Protein AF-A0A060C5K8-F1 (afdb_monomer_lite)

Structure (mmCIF, N/CA/C/O backbone):
data_AF-A0A060C5K8-F1
#
_entry.id   AF-A0A060C5K8-F1
#
loop_
_atom_site.group_PDB
_atom_site.id
_atom_site.type_symbol
_atom_site.label_atom_id
_atom_site.label_alt_id
_atom_site.label_comp_id
_atom_site.label_asym_id
_atom_site.label_entity_id
_atom_site.label_seq_id
_atom_site.pdbx_PDB_ins_code
_atom_site.Cartn_x
_atom_site.Cartn_y
_atom_site.Cartn_z
_atom_site.occupancy
_atom_site.B_iso_or_equiv
_atom_site.auth_seq_id
_atom_site.auth_comp_id
_atom_site.auth_asym_id
_atom_site.auth_atom_id
_atom_site.pdbx_PDB_model_num
ATOM 1 N N . MET A 1 1 ? -50.271 0.770 24.639 1.00 41.59 1 MET A N 1
ATOM 2 C CA . MET A 1 1 ? -48.917 0.173 24.612 1.00 41.59 1 MET A CA 1
ATOM 3 C C . MET A 1 1 ? -47.910 1.311 24.637 1.00 41.59 1 MET A C 1
ATOM 5 O O . MET A 1 1 ? -48.016 2.165 23.765 1.00 41.59 1 MET A O 1
ATOM 9 N N . PRO A 1 2 ? -47.014 1.406 25.630 1.00 39.94 2 PRO A N 1
ATOM 10 C CA . PRO A 1 2 ? -46.047 2.492 25.671 1.00 39.94 2 PRO A CA 1
ATOM 11 C C . PRO A 1 2 ? -44.932 2.242 24.649 1.00 39.94 2 PRO A C 1
ATOM 13 O O . PRO A 1 2 ? -44.437 1.125 24.496 1.00 39.94 2 PRO A O 1
ATOM 16 N N . ILE A 1 3 ? -44.566 3.303 23.939 1.00 42.25 3 ILE A N 1
ATOM 17 C CA . ILE A 1 3 ? -43.433 3.359 23.019 1.00 42.25 3 ILE A CA 1
ATOM 18 C C . ILE A 1 3 ? -42.167 3.124 23.849 1.00 42.25 3 ILE A C 1
ATOM 20 O O . ILE A 1 3 ? -41.881 3.885 24.773 1.00 42.25 3 ILE A O 1
ATOM 24 N N . ARG A 1 4 ? -41.414 2.061 23.542 1.00 48.88 4 ARG A N 1
ATOM 25 C CA . ARG A 1 4 ? -40.058 1.874 24.070 1.00 48.88 4 ARG A CA 1
ATOM 26 C C . ARG A 1 4 ? -39.182 2.981 23.492 1.00 48.88 4 ARG A C 1
ATOM 28 O O . ARG A 1 4 ? -38.709 2.879 22.364 1.00 48.88 4 ARG A O 1
ATOM 35 N N . ILE A 1 5 ? -38.991 4.041 24.268 1.00 48.25 5 ILE A N 1
ATOM 36 C CA . ILE A 1 5 ? -37.916 5.004 24.052 1.00 48.25 5 ILE A CA 1
ATOM 37 C C . ILE A 1 5 ? -36.633 4.225 24.338 1.00 48.25 5 ILE A C 1
ATOM 39 O O . ILE A 1 5 ? -36.317 3.945 25.492 1.00 48.25 5 ILE A O 1
ATOM 43 N N . GLY A 1 6 ? -35.981 3.759 23.271 1.00 45.53 6 GLY A N 1
ATOM 44 C CA . GLY A 1 6 ? -34.691 3.091 23.355 1.00 45.53 6 GLY A CA 1
ATOM 45 C C . GLY A 1 6 ? -33.718 3.987 24.108 1.00 45.53 6 GLY A C 1
ATOM 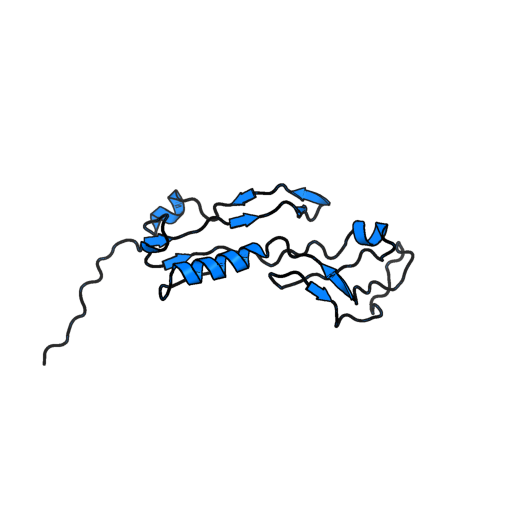46 O O . GLY A 1 6 ? -33.499 5.133 23.728 1.00 45.53 6 GLY A O 1
ATOM 47 N N . GLU A 1 7 ? -33.234 3.445 25.215 1.00 49.09 7 GLU A N 1
ATOM 48 C CA . GLU A 1 7 ? -32.168 3.913 26.088 1.00 49.09 7 GLU A CA 1
ATOM 49 C C . GLU A 1 7 ? -31.248 4.964 25.445 1.00 49.09 7 GLU A C 1
ATOM 51 O O . GLU A 1 7 ? -30.422 4.670 24.585 1.00 49.09 7 GLU A O 1
ATOM 56 N N . SER A 1 8 ? -31.426 6.210 25.891 1.00 42.50 8 SER A N 1
ATOM 57 C CA . SER A 1 8 ? -30.363 7.157 26.236 1.00 42.50 8 SER A CA 1
ATOM 58 C C . SER A 1 8 ? -28.998 6.878 25.582 1.00 42.50 8 SER A C 1
ATOM 60 O O . SER A 1 8 ? -28.174 6.122 26.100 1.00 42.50 8 SER A O 1
ATOM 62 N N . LEU A 1 9 ? -28.740 7.554 24.457 1.00 47.25 9 LEU A N 1
ATOM 63 C CA . LEU A 1 9 ? -27.397 7.826 23.946 1.00 47.25 9 LEU A CA 1
ATOM 64 C C . LEU A 1 9 ? -26.568 8.472 25.064 1.00 47.25 9 LEU A C 1
ATOM 66 O O . LEU A 1 9 ? -26.587 9.689 25.248 1.00 47.25 9 LEU A O 1
ATOM 70 N N . ILE A 1 10 ? -25.802 7.670 25.799 1.00 48.91 10 ILE A N 1
ATOM 71 C CA . ILE A 1 10 ? -24.707 8.201 26.602 1.00 48.91 10 ILE A CA 1
ATOM 72 C C . ILE A 1 10 ? -23.708 8.794 25.599 1.00 48.91 10 ILE A C 1
ATOM 74 O O . ILE A 1 10 ? -23.035 8.059 24.876 1.00 48.91 10 ILE A O 1
ATOM 78 N N . MET A 1 11 ? -23.670 10.128 25.508 1.00 59.78 11 MET A N 1
ATOM 79 C CA . MET A 1 11 ? -22.770 10.927 24.663 1.00 59.78 11 MET A CA 1
ATOM 80 C C . MET A 1 11 ? -21.306 10.787 25.121 1.00 59.78 11 MET A C 1
ATOM 82 O O . MET A 1 11 ? -20.690 11.727 25.616 1.00 59.78 11 MET A O 1
ATOM 86 N N . GLY A 1 12 ? -20.748 9.586 24.993 1.00 74.62 12 GLY A N 1
ATOM 87 C CA . GLY A 1 12 ? -19.338 9.284 25.209 1.00 74.62 12 GLY A CA 1
ATOM 88 C C . GLY A 1 12 ? -18.607 9.072 23.885 1.00 74.62 12 GLY A C 1
ATOM 89 O O . GLY A 1 12 ? -19.190 8.621 22.896 1.00 74.62 12 GLY A O 1
ATOM 90 N N . LYS A 1 13 ? -17.305 9.373 23.860 1.00 89.19 13 LYS A N 1
ATOM 91 C CA . LYS A 1 13 ? -16.439 9.064 22.714 1.00 89.19 13 LYS A CA 1
ATOM 92 C C . LYS A 1 13 ? -16.430 7.556 22.455 1.00 89.19 13 LYS A C 1
ATOM 94 O O . LYS A 1 13 ? -16.071 6.790 23.351 1.00 89.19 13 LYS A 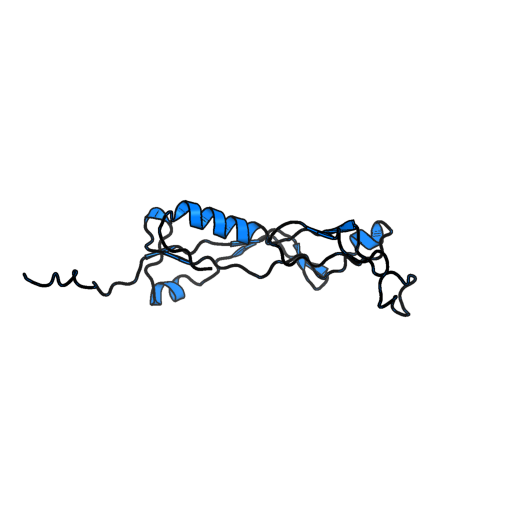O 1
ATOM 99 N N . LYS A 1 14 ? -16.759 7.139 21.226 1.00 95.38 14 LYS A N 1
ATOM 100 C CA . LYS A 1 14 ? -16.675 5.731 20.799 1.00 95.38 14 LYS A CA 1
ATOM 101 C C . LYS A 1 14 ? -15.257 5.192 20.969 1.00 95.38 14 LYS A C 1
ATOM 103 O O . LYS A 1 14 ? -14.290 5.924 20.743 1.00 95.38 14 LYS A O 1
ATOM 108 N N . LYS A 1 15 ? -15.134 3.919 21.350 1.00 97.88 15 LYS A N 1
ATOM 109 C CA . LYS A 1 15 ? -13.841 3.235 21.423 1.00 97.88 15 LYS A CA 1
ATOM 110 C C . LYS A 1 15 ? -13.379 2.868 20.020 1.00 97.88 15 LYS A C 1
ATOM 112 O O . LYS A 1 15 ? -14.086 2.152 19.315 1.00 97.88 15 LYS A O 1
ATOM 117 N N . VAL A 1 16 ? -12.209 3.348 19.612 1.00 98.06 16 VAL A N 1
ATOM 118 C CA . VAL A 1 16 ? -11.664 3.107 18.272 1.00 98.06 16 VAL A CA 1
ATOM 119 C C . VAL A 1 16 ? -10.352 2.344 18.351 1.00 98.06 16 VAL A C 1
ATOM 121 O O . VAL A 1 16 ? -9.464 2.705 19.123 1.00 98.06 16 VAL A O 1
ATOM 124 N N . TYR A 1 17 ? -10.229 1.306 17.531 1.00 98.31 17 TYR A N 1
ATOM 125 C CA . TYR A 1 17 ? -8.960 0.641 17.260 1.00 98.31 17 TYR A CA 1
ATOM 126 C C . TYR A 1 17 ? -8.372 1.178 15.950 1.00 98.31 17 TYR A C 1
ATOM 128 O O . TYR A 1 17 ? -9.043 1.175 14.918 1.00 98.31 17 TYR A O 1
ATOM 136 N N . ILE A 1 18 ? -7.131 1.660 15.990 1.00 98.25 18 ILE A N 1
ATOM 137 C CA . ILE A 1 18 ? -6.413 2.169 14.814 1.00 98.25 18 ILE A CA 1
ATOM 138 C C . ILE A 1 18 ? -5.089 1.404 14.729 1.00 98.25 18 ILE A C 1
ATOM 140 O O . ILE A 1 18 ? -4.178 1.704 15.505 1.00 98.25 18 ILE A O 1
ATOM 144 N N . PRO A 1 19 ? -4.972 0.390 13.855 1.00 97.81 19 PRO A N 1
ATOM 145 C CA . PRO A 1 19 ? -3.747 -0.384 13.754 1.00 97.81 19 PRO A CA 1
ATOM 146 C C . PRO A 1 19 ? -2.614 0.421 13.106 1.00 97.81 19 PRO A C 1
ATOM 148 O O . PRO A 1 19 ? -2.836 1.277 12.246 1.00 97.81 19 PRO A O 1
ATOM 151 N N . ASN A 1 20 ? -1.378 0.094 13.484 1.00 97.06 20 ASN A N 1
ATOM 152 C CA . ASN A 1 20 ? -0.195 0.558 12.764 1.00 97.06 20 ASN A CA 1
ATOM 153 C C . ASN A 1 20 ? -0.070 -0.191 11.431 1.00 97.06 20 ASN A C 1
ATOM 155 O O . ASN A 1 20 ? -0.398 -1.375 11.339 1.00 97.06 20 ASN A O 1
ATOM 159 N N . ARG A 1 21 ? 0.459 0.490 10.415 1.00 96.31 21 ARG A N 1
ATOM 160 C CA . ARG A 1 21 ? 0.784 -0.111 9.116 1.00 96.31 21 ARG A CA 1
ATOM 161 C C . ARG A 1 21 ? 2.256 -0.495 9.076 1.00 96.31 21 ARG A C 1
ATOM 163 O O . ARG A 1 21 ? 3.090 0.198 9.657 1.00 96.31 21 ARG A O 1
ATOM 170 N N . TYR A 1 22 ? 2.585 -1.544 8.337 1.00 96.00 22 TYR A N 1
ATOM 171 C CA . TYR A 1 22 ? 3.966 -1.918 8.054 1.00 96.00 22 TYR A CA 1
ATOM 172 C C . TYR A 1 22 ? 4.251 -1.761 6.564 1.00 96.00 22 TYR A C 1
ATOM 174 O O . TYR A 1 22 ? 3.526 -2.304 5.733 1.00 96.00 22 TYR A O 1
ATOM 182 N N . MET A 1 23 ? 5.322 -1.040 6.241 1.00 95.19 23 MET A N 1
ATOM 183 C CA . MET A 1 23 ? 5.871 -0.961 4.892 1.00 95.19 23 MET A CA 1
ATOM 184 C C . MET A 1 23 ? 7.223 -1.679 4.857 1.00 95.19 23 MET A C 1
ATOM 186 O O . MET A 1 23 ? 8.108 -1.300 5.631 1.00 95.19 23 MET A O 1
ATOM 190 N N . PRO A 1 24 ? 7.420 -2.677 3.975 1.00 95.44 24 PRO A N 1
ATOM 191 C CA . PRO A 1 24 ? 8.734 -3.273 3.766 1.00 95.44 24 PRO A CA 1
ATOM 192 C C . PRO A 1 24 ? 9.675 -2.279 3.072 1.00 95.44 24 PRO A C 1
ATOM 194 O O . PRO A 1 24 ? 9.243 -1.234 2.589 1.00 95.44 24 PRO A O 1
ATOM 197 N N . SER A 1 25 ? 10.967 -2.610 3.007 1.00 95.00 25 SER A N 1
ATOM 198 C CA . SER A 1 25 ? 11.930 -1.828 2.224 1.00 95.00 25 SER A CA 1
ATOM 199 C C . SER A 1 25 ? 11.578 -1.896 0.739 1.00 95.00 25 SER A C 1
ATOM 201 O O . SER A 1 25 ? 11.201 -2.958 0.235 1.00 95.00 25 SER A O 1
ATOM 203 N N . TYR A 1 26 ? 11.683 -0.773 0.034 1.00 92.25 26 TYR A N 1
ATOM 204 C CA . TYR A 1 26 ? 11.362 -0.700 -1.388 1.00 92.25 26 TYR A CA 1
ATOM 205 C C . TYR A 1 26 ? 12.138 0.397 -2.101 1.00 92.25 26 TYR A C 1
ATOM 207 O O . TYR A 1 26 ? 12.720 1.292 -1.489 1.00 92.25 26 TYR A O 1
ATOM 215 N N . ARG A 1 27 ? 12.129 0.344 -3.433 1.00 88.44 27 ARG A N 1
ATOM 216 C CA . ARG A 1 27 ? 12.723 1.386 -4.264 1.00 88.44 27 ARG A CA 1
ATOM 217 C C . ARG A 1 27 ? 11.719 2.512 -4.487 1.00 88.44 27 ARG A C 1
ATOM 219 O O . ARG A 1 27 ? 10.657 2.296 -5.064 1.00 88.44 27 ARG A O 1
ATOM 226 N N . GLY A 1 28 ? 12.059 3.708 -4.024 1.00 85.94 28 GLY A N 1
ATOM 227 C CA . GLY A 1 28 ? 11.259 4.906 -4.226 1.00 85.94 28 GLY A CA 1
ATOM 228 C C . GLY A 1 28 ? 11.265 5.378 -5.680 1.00 85.94 28 GLY A C 1
ATOM 229 O O . GLY A 1 28 ? 12.084 4.955 -6.497 1.00 85.94 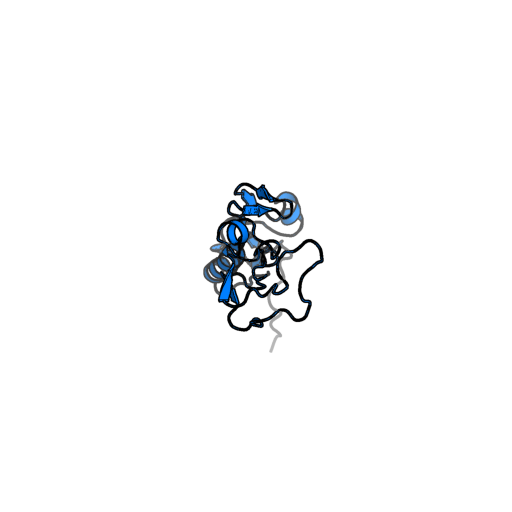28 GLY A O 1
ATOM 230 N N . PHE A 1 29 ? 10.374 6.322 -5.981 1.00 81.19 29 PHE A N 1
ATOM 231 C CA . PHE A 1 29 ? 10.203 6.901 -7.317 1.00 81.19 29 PHE A CA 1
ATOM 232 C C . PHE A 1 29 ? 11.507 7.466 -7.911 1.00 81.19 29 PHE A C 1
ATOM 234 O O . PHE A 1 29 ? 11.800 7.252 -9.082 1.00 81.19 29 PHE A O 1
ATOM 241 N N . TRP A 1 30 ? 12.335 8.111 -7.082 1.00 83.12 30 TRP A N 1
ATOM 242 C CA . TRP A 1 30 ? 13.631 8.685 -7.477 1.00 83.12 30 TRP A CA 1
ATOM 243 C C . TRP A 1 30 ? 14.783 7.670 -7.508 1.00 83.12 30 TRP A C 1
ATOM 245 O O . TRP A 1 30 ? 15.948 8.047 -7.567 1.00 83.12 30 TRP A O 1
ATOM 255 N N . GLY A 1 31 ? 14.485 6.373 -7.414 1.00 81.31 31 GLY A N 1
ATOM 256 C CA . GLY A 1 31 ? 15.481 5.308 -7.482 1.00 81.31 31 GLY A CA 1
ATOM 257 C C . GLY A 1 31 ? 16.232 5.028 -6.179 1.00 81.31 31 GLY A C 1
ATOM 258 O O . GLY A 1 31 ? 16.959 4.034 -6.143 1.00 81.31 31 GLY A O 1
ATOM 259 N N . ASN A 1 32 ? 16.027 5.833 -5.132 1.00 88.38 32 ASN A N 1
ATOM 260 C CA . ASN A 1 32 ? 16.575 5.619 -3.790 1.00 88.38 32 ASN A CA 1
ATOM 261 C C . ASN A 1 32 ? 15.900 4.432 -3.091 1.00 88.38 32 ASN A C 1
ATOM 263 O O . ASN A 1 32 ? 14.706 4.194 -3.280 1.00 88.38 32 ASN A O 1
ATOM 267 N N . THR A 1 33 ? 16.638 3.728 -2.237 1.00 91.31 33 THR A N 1
ATOM 268 C CA . THR A 1 33 ? 16.059 2.725 -1.335 1.00 91.31 33 THR A CA 1
ATOM 269 C C . THR A 1 33 ? 15.409 3.421 -0.145 1.00 91.31 33 THR A C 1
ATOM 271 O O . THR A 1 33 ? 16.033 4.249 0.513 1.00 91.31 33 THR A O 1
ATOM 274 N N . ILE A 1 34 ? 14.152 3.083 0.124 1.00 93.69 34 ILE A N 1
ATOM 275 C CA . ILE A 1 34 ? 13.404 3.509 1.304 1.00 93.69 34 ILE A CA 1
ATOM 276 C C . ILE A 1 34 ? 13.378 2.326 2.263 1.00 93.69 34 ILE A C 1
ATOM 278 O O . ILE A 1 34 ? 12.906 1.251 1.898 1.00 93.69 34 ILE A O 1
ATOM 282 N N . GLU A 1 35 ? 13.893 2.522 3.474 1.00 96.62 35 GLU A N 1
ATOM 283 C CA . GLU A 1 35 ? 13.939 1.473 4.490 1.00 96.62 35 GLU A CA 1
ATOM 284 C C . GLU A 1 35 ? 12.543 1.065 4.973 1.00 96.62 35 GLU A C 1
ATOM 286 O O . GLU A 1 35 ? 11.577 1.836 4.917 1.00 96.62 35 GLU A O 1
ATOM 291 N N . ALA A 1 36 ? 12.451 -0.169 5.474 1.00 96.81 36 ALA A N 1
ATOM 292 C CA . ALA A 1 36 ? 11.227 -0.674 6.072 1.00 96.81 36 ALA A CA 1
ATOM 293 C C . ALA A 1 36 ? 10.830 0.183 7.280 1.00 96.81 36 ALA A C 1
ATOM 295 O O . ALA A 1 36 ? 11.677 0.582 8.080 1.00 96.81 36 ALA A O 1
ATOM 296 N N . LYS A 1 37 ? 9.531 0.435 7.445 1.00 96.06 37 LYS A N 1
ATOM 297 C CA . LYS A 1 37 ? 9.030 1.262 8.544 1.00 96.06 37 LYS A CA 1
ATOM 298 C C . LYS A 1 37 ? 7.674 0.803 9.053 1.00 96.06 37 LYS A C 1
ATOM 300 O O . LYS A 1 37 ? 6.785 0.440 8.285 1.00 96.06 37 LYS A O 1
ATOM 305 N N . ASN A 1 38 ? 7.514 0.903 10.369 1.00 96.69 38 ASN A N 1
ATOM 306 C CA . ASN A 1 38 ? 6.213 0.869 11.023 1.00 96.69 38 ASN A CA 1
ATOM 307 C C . ASN A 1 38 ? 5.647 2.290 11.053 1.00 96.69 38 ASN A C 1
ATOM 309 O O . ASN A 1 38 ? 6.311 3.224 11.500 1.00 96.69 38 ASN A O 1
ATOM 313 N N . ILE A 1 39 ? 4.427 2.453 10.563 1.00 96.19 39 ILE A N 1
ATOM 314 C CA . ILE A 1 39 ? 3.761 3.740 10.399 1.00 96.19 39 ILE A CA 1
ATOM 315 C C . ILE A 1 39 ? 2.588 3.781 11.369 1.00 96.19 39 ILE A C 1
ATOM 317 O O . ILE A 1 39 ? 1.666 2.971 11.270 1.00 96.19 39 ILE A O 1
ATOM 321 N N . SER A 1 40 ? 2.602 4.754 12.278 1.00 95.88 40 SER A N 1
ATOM 322 C CA . SER A 1 40 ? 1.396 5.134 13.010 1.00 95.88 40 SER A CA 1
ATOM 323 C C . SER A 1 40 ? 0.609 6.110 12.133 1.00 95.88 40 SER A C 1
ATOM 325 O O . SER A 1 40 ? 1.101 7.212 11.881 1.00 95.88 40 SER A O 1
ATOM 327 N N . PRO A 1 41 ? -0.558 5.714 11.590 1.00 94.50 41 PRO A N 1
ATOM 328 C CA . PRO A 1 41 ? -1.214 6.482 10.532 1.00 94.50 41 PRO A CA 1
ATOM 329 C C . PRO A 1 41 ? -1.838 7.783 11.042 1.00 94.50 41 PRO A C 1
ATOM 331 O O . PRO A 1 41 ? -2.025 8.724 10.276 1.00 94.50 41 PRO A O 1
ATOM 334 N N . VAL A 1 42 ? -2.154 7.847 12.337 1.00 95.12 42 VAL A N 1
ATOM 335 C CA . VAL A 1 42 ? -2.746 9.019 12.978 1.00 95.12 42 VAL A CA 1
ATOM 336 C C . VAL A 1 42 ? -2.073 9.243 14.319 1.00 95.12 42 VAL A C 1
ATOM 338 O O . VAL A 1 42 ? -1.909 8.322 15.116 1.00 95.12 42 VAL A O 1
ATOM 341 N N . ASN A 1 43 ? -1.732 10.499 14.598 1.00 95.19 43 ASN A N 1
ATOM 342 C CA . ASN A 1 43 ? -1.255 10.897 15.912 1.00 95.19 43 ASN A CA 1
ATOM 343 C C . ASN A 1 43 ? -2.317 10.574 16.987 1.00 95.19 43 ASN A C 1
ATOM 345 O O . ASN A 1 43 ? -3.464 11.022 16.902 1.00 95.19 43 ASN A O 1
ATOM 349 N N . ARG A 1 44 ? -1.937 9.819 18.025 1.00 93.69 44 ARG A N 1
ATOM 350 C CA . ARG A 1 44 ? -2.885 9.363 19.055 1.00 93.69 44 ARG A CA 1
ATOM 351 C C . ARG A 1 44 ? -3.554 10.526 19.787 1.00 93.69 44 ARG A C 1
ATOM 353 O O . ARG A 1 44 ? -4.742 10.444 20.073 1.00 93.69 44 ARG A O 1
ATOM 360 N N . GLN A 1 45 ? -2.834 11.615 20.066 1.00 94.94 45 GLN A N 1
ATOM 361 C CA . GLN A 1 45 ? -3.405 12.789 20.730 1.00 94.94 45 GLN A CA 1
ATOM 362 C C . GLN A 1 45 ? -4.487 13.451 19.869 1.00 94.94 45 GLN A C 1
ATOM 364 O O . GLN A 1 45 ? -5.500 13.887 20.411 1.00 94.94 45 GLN A O 1
ATOM 369 N N . LEU A 1 46 ? -4.309 13.486 18.544 1.00 95.62 46 LEU A N 1
ATOM 370 C CA . LEU A 1 46 ? -5.322 13.970 17.606 1.00 95.62 46 LEU A CA 1
ATOM 371 C C . LEU A 1 46 ? -6.561 13.063 17.599 1.00 95.62 46 LEU A C 1
ATOM 373 O O . LEU A 1 46 ? -7.672 13.556 17.784 1.00 95.62 46 LEU A O 1
ATOM 377 N N . ALA A 1 47 ? -6.381 11.747 17.453 1.00 95.44 47 ALA A N 1
ATOM 378 C CA . ALA A 1 47 ? -7.490 10.787 17.458 1.00 95.44 47 ALA A CA 1
ATOM 379 C C . ALA A 1 47 ? -8.276 10.818 18.783 1.00 95.44 47 ALA A C 1
ATOM 381 O O . ALA A 1 47 ? -9.510 10.830 18.782 1.00 95.44 47 ALA A O 1
ATOM 382 N N . SER A 1 48 ? -7.571 10.941 19.912 1.00 95.19 48 SER A N 1
ATOM 383 C CA . SER A 1 48 ? -8.159 11.033 21.251 1.00 95.19 48 SER A CA 1
ATOM 384 C C . SER A 1 48 ? -9.021 12.281 21.471 1.00 95.19 48 SER A C 1
ATOM 386 O O . SER A 1 48 ? -9.782 12.334 22.439 1.00 95.19 48 SER A O 1
ATOM 388 N N . ARG A 1 49 ? -8.968 13.295 20.591 1.00 95.12 49 ARG A N 1
ATOM 389 C CA . ARG A 1 49 ? -9.906 14.433 20.636 1.00 95.12 49 ARG A CA 1
ATOM 390 C C . ARG A 1 49 ? -11.329 14.022 20.265 1.00 95.12 49 ARG A C 1
ATOM 392 O O . ARG A 1 49 ? -12.259 14.601 20.817 1.00 95.12 49 ARG A O 1
ATOM 399 N N . TYR A 1 50 ? -11.490 12.992 19.435 1.00 94.69 50 TYR A N 1
ATOM 400 C CA . TYR A 1 50 ? -12.779 12.552 18.887 1.00 94.69 50 TYR A CA 1
ATOM 401 C C . TYR A 1 50 ? -13.212 11.170 19.393 1.00 94.69 50 TYR A C 1
ATOM 403 O O . TYR A 1 50 ? -14.404 10.917 19.544 1.00 94.69 50 TYR A O 1
ATOM 411 N N . PHE A 1 51 ? -12.256 10.298 19.715 1.00 96.38 51 PHE A N 1
ATOM 412 C CA . PHE A 1 51 ? -12.508 8.909 20.098 1.00 96.38 51 PHE A CA 1
ATOM 413 C C . PHE A 1 51 ? -11.783 8.523 21.389 1.00 96.38 51 PHE A C 1
ATOM 415 O O . PHE A 1 51 ? -10.875 9.213 21.844 1.00 96.38 51 PHE A O 1
ATOM 422 N N . THR A 1 52 ? -12.169 7.390 21.966 1.00 97.25 52 THR A N 1
ATOM 423 C CA . THR A 1 52 ? -11.381 6.699 22.990 1.00 97.25 52 THR A CA 1
ATOM 424 C C . THR A 1 52 ? -10.490 5.687 22.274 1.00 97.25 52 THR A C 1
ATOM 426 O O . THR A 1 52 ? -10.969 4.635 21.860 1.00 97.25 52 THR A O 1
ATOM 429 N N . VAL A 1 53 ? -9.213 6.004 22.055 1.00 96.88 53 VAL A N 1
ATOM 430 C CA . VAL A 1 53 ? -8.308 5.092 21.333 1.00 96.88 53 VAL A CA 1
ATOM 431 C C . VAL A 1 53 ? -7.944 3.909 22.231 1.00 96.88 53 VAL A C 1
ATOM 433 O O . VAL A 1 53 ? -7.417 4.111 23.326 1.00 96.88 53 VAL A O 1
ATOM 436 N N . VAL A 1 54 ? -8.218 2.694 21.759 1.00 97.62 54 VAL A N 1
ATOM 437 C CA . VAL A 1 54 ? -7.888 1.432 22.436 1.00 97.62 54 VAL A CA 1
ATOM 438 C C . VAL A 1 54 ? -6.882 0.633 21.615 1.00 97.62 54 VAL A C 1
ATOM 440 O O . VAL A 1 54 ? -6.863 0.716 20.389 1.00 97.62 54 VAL A O 1
ATOM 443 N N . ASP A 1 55 ? -6.062 -0.165 22.293 1.00 96.38 55 ASP A N 1
ATOM 444 C CA . ASP A 1 55 ? -5.000 -0.956 21.654 1.00 96.38 55 ASP A CA 1
ATOM 445 C C . ASP A 1 55 ? -5.451 -2.385 21.308 1.00 96.38 55 ASP A C 1
ATOM 447 O O . ASP A 1 55 ? -4.803 -3.082 20.530 1.00 96.38 55 ASP A O 1
ATOM 451 N N . ASN A 1 56 ? -6.598 -2.812 21.844 1.00 96.88 56 ASN A N 1
ATOM 452 C CA . ASN A 1 56 ? -7.177 -4.127 21.612 1.00 96.88 56 ASN A CA 1
ATOM 453 C C . ASN A 1 56 ? -8.457 -4.016 20.764 1.00 96.88 56 ASN A C 1
ATOM 455 O O . ASN A 1 56 ? -9.441 -3.422 21.220 1.00 96.88 56 ASN A O 1
ATOM 459 N N . PRO A 1 57 ? -8.524 -4.646 19.575 1.00 97.25 57 PRO A N 1
ATOM 460 C CA . PRO A 1 57 ? -9.728 -4.624 18.747 1.00 97.25 57 PRO A CA 1
ATOM 461 C C . PRO A 1 57 ? -10.935 -5.276 19.435 1.00 97.25 57 PRO A C 1
ATOM 463 O O . PRO A 1 57 ? -12.073 -4.986 19.084 1.00 97.25 57 PRO A O 1
ATOM 466 N N . LYS A 1 58 ? -10.744 -6.140 20.444 1.00 96.56 58 LYS A N 1
ATOM 467 C CA . LYS A 1 58 ? -11.850 -6.727 21.223 1.00 96.56 58 LYS A CA 1
ATOM 468 C C . LYS A 1 58 ? -12.580 -5.708 22.095 1.00 96.56 58 LYS A C 1
ATOM 470 O O . LYS A 1 58 ? -13.760 -5.904 22.356 1.00 96.56 58 LYS A O 1
ATOM 475 N N . GLU A 1 59 ? -11.943 -4.601 22.451 1.00 96.88 59 GLU A N 1
ATOM 476 C CA . GLU A 1 59 ? -12.523 -3.554 23.301 1.00 96.88 59 GLU A CA 1
ATOM 477 C C . GLU A 1 59 ? -13.128 -2.394 22.502 1.00 96.88 59 GLU A C 1
ATOM 479 O O . GLU A 1 59 ? -13.779 -1.525 23.081 1.00 96.88 59 GLU A O 1
ATOM 484 N N . ALA A 1 60 ? -12.898 -2.360 21.189 1.00 97.88 60 ALA A N 1
ATOM 485 C CA . ALA A 1 60 ? -13.319 -1.269 20.326 1.00 97.88 60 ALA A CA 1
ATOM 486 C C . ALA A 1 60 ? -14.784 -1.395 19.889 1.00 97.88 60 ALA A C 1
ATOM 488 O O . ALA A 1 60 ? -15.290 -2.494 19.668 1.00 97.88 60 ALA A O 1
ATOM 489 N N . ASP A 1 61 ? -15.448 -0.261 19.686 1.00 98.06 61 ASP A N 1
ATOM 490 C CA . ASP A 1 61 ? -16.760 -0.199 19.041 1.00 98.06 61 ASP A CA 1
ATOM 491 C C . ASP A 1 61 ? -16.622 -0.270 17.511 1.00 98.06 61 ASP A C 1
ATOM 493 O O . ASP A 1 61 ? -17.498 -0.800 16.834 1.00 98.06 61 ASP A O 1
ATOM 497 N N . LEU A 1 62 ? -15.512 0.249 16.971 1.00 98.25 62 LEU A N 1
ATOM 498 C CA . LEU A 1 62 ? -15.159 0.239 15.551 1.00 98.25 62 LEU A CA 1
ATOM 499 C C . LEU A 1 62 ? -13.636 0.251 15.349 1.00 98.25 62 LEU A C 1
ATOM 501 O O . LEU A 1 62 ? -12.884 0.614 16.256 1.00 98.25 62 LEU A O 1
ATOM 505 N N . ALA A 1 63 ? -13.188 -0.084 14.141 1.00 98.56 63 ALA A N 1
ATOM 506 C CA . ALA A 1 63 ? -11.811 0.143 13.710 1.00 98.56 63 ALA A CA 1
ATOM 507 C C . ALA A 1 63 ? -11.739 1.119 12.531 1.00 98.56 63 ALA A C 1
ATOM 509 O O . ALA A 1 63 ? -12.642 1.145 11.694 1.00 98.56 63 ALA A O 1
ATOM 510 N N . ILE A 1 64 ? -10.650 1.886 12.460 1.00 98.31 64 ILE A N 1
ATOM 511 C CA . ILE A 1 64 ? -10.300 2.714 11.299 1.00 98.31 64 ILE A CA 1
ATOM 512 C C . ILE A 1 64 ? -8.936 2.245 10.799 1.00 98.31 64 ILE A C 1
ATOM 514 O O . ILE A 1 64 ? -7.946 2.346 11.524 1.00 98.31 64 ILE A O 1
ATOM 518 N N . VAL A 1 65 ? -8.888 1.713 9.581 1.00 98.31 65 VAL A N 1
ATOM 519 C CA . VAL A 1 65 ? -7.688 1.141 8.967 1.00 98.31 65 VAL A CA 1
ATOM 520 C C . VAL A 1 65 ? -7.257 2.037 7.822 1.00 98.31 65 VAL A C 1
ATOM 522 O O . VAL A 1 65 ? -7.899 2.080 6.785 1.00 98.31 65 VAL A O 1
ATOM 525 N N . PHE A 1 66 ? -6.144 2.735 7.998 1.00 97.88 66 PHE A N 1
ATOM 526 C CA . PHE A 1 66 ? -5.577 3.553 6.933 1.00 97.88 66 PHE A CA 1
ATOM 527 C C . PHE A 1 66 ? -4.818 2.659 5.953 1.00 97.88 66 PHE A C 1
ATOM 529 O O . PHE A 1 66 ? -4.063 1.785 6.379 1.00 97.88 66 PHE A O 1
ATOM 536 N N . ILE A 1 67 ? -4.983 2.907 4.657 1.00 97.19 67 ILE A N 1
ATOM 537 C CA . ILE A 1 67 ? -4.235 2.249 3.582 1.00 97.19 67 ILE A CA 1
ATOM 538 C C . ILE A 1 67 ? -3.791 3.287 2.550 1.00 97.19 67 ILE A C 1
ATOM 540 O O . ILE A 1 67 ? -4.363 4.373 2.467 1.00 97.19 67 ILE A O 1
ATOM 544 N N . GLU A 1 68 ? -2.768 2.969 1.761 1.00 95.50 68 GLU A N 1
ATOM 545 C CA . GLU A 1 68 ? -2.372 3.783 0.604 1.00 95.50 68 GLU A CA 1
ATOM 546 C C . GLU A 1 68 ? -2.708 3.065 -0.695 1.00 95.50 68 GLU A C 1
ATOM 548 O O . GLU A 1 68 ? -2.844 1.845 -0.701 1.00 95.50 68 GLU A O 1
ATOM 553 N N . SER A 1 69 ? -2.809 3.798 -1.806 1.00 95.00 69 SER A N 1
ATOM 554 C CA . SER A 1 69 ? -2.966 3.202 -3.138 1.00 95.00 69 SER A CA 1
ATOM 555 C C . SER A 1 69 ? -1.905 2.122 -3.401 1.00 95.00 69 SER A C 1
ATOM 557 O O . SER A 1 69 ? -0.777 2.249 -2.913 1.00 95.00 69 SER A O 1
ATOM 559 N N . PRO A 1 70 ? -2.218 1.067 -4.175 1.00 95.75 70 PRO A N 1
ATOM 560 C CA . PRO A 1 70 ? -1.247 0.034 -4.512 1.00 95.75 70 PRO A CA 1
ATOM 561 C C . PRO A 1 70 ? 0.030 0.616 -5.124 1.00 95.75 70 PRO A C 1
ATOM 563 O O . PRO A 1 70 ? -0.011 1.350 -6.110 1.00 95.75 70 PRO A O 1
ATOM 566 N N . ASN A 1 71 ? 1.171 0.270 -4.537 1.00 95.06 71 ASN A N 1
ATOM 567 C CA . ASN A 1 71 ? 2.490 0.702 -4.969 1.00 95.06 71 ASN A CA 1
ATOM 568 C C . ASN A 1 71 ? 3.227 -0.472 -5.615 1.00 95.06 71 ASN A C 1
ATOM 570 O O . ASN A 1 71 ? 3.773 -1.331 -4.926 1.00 95.06 71 ASN A O 1
ATOM 574 N N . SER A 1 72 ? 3.256 -0.484 -6.944 1.00 93.81 72 SER A N 1
ATOM 575 C CA . SER A 1 72 ? 3.991 -1.460 -7.761 1.00 93.81 72 SER A CA 1
ATOM 576 C C . SER A 1 72 ? 5.212 -0.847 -8.463 1.00 93.81 72 SER A C 1
ATOM 578 O O . SER A 1 72 ? 5.740 -1.408 -9.425 1.00 93.81 72 SER A O 1
ATOM 580 N N . GLY A 1 73 ? 5.669 0.314 -7.978 1.00 91.56 73 GLY A N 1
ATOM 581 C CA . GLY A 1 73 ? 6.774 1.075 -8.552 1.00 91.56 73 GLY A CA 1
ATOM 582 C C . GLY A 1 73 ? 6.353 2.049 -9.658 1.00 91.56 73 GLY A C 1
ATOM 583 O O . GLY A 1 73 ? 5.191 2.426 -9.786 1.00 91.56 73 GLY A O 1
ATOM 584 N N . SER A 1 74 ? 7.331 2.489 -10.451 1.00 91.31 74 SER A N 1
ATOM 585 C CA . SER A 1 74 ? 7.178 3.546 -11.465 1.00 91.31 74 SER A CA 1
ATOM 586 C C . SER A 1 74 ? 6.734 3.050 -12.846 1.00 91.31 74 SER A C 1
ATOM 588 O O . SER A 1 74 ? 6.582 3.855 -13.761 1.00 91.31 74 SER A O 1
ATOM 590 N N . GLY A 1 75 ? 6.580 1.736 -13.033 1.00 92.88 75 GLY A N 1
ATOM 591 C CA . GLY A 1 75 ? 6.397 1.132 -14.359 1.00 92.88 75 GLY A CA 1
ATOM 592 C C . GLY A 1 75 ? 7.693 0.983 -15.165 1.00 92.88 75 GLY A C 1
ATOM 593 O O . GLY A 1 75 ? 7.650 0.558 -16.319 1.00 92.88 75 GLY A O 1
ATOM 594 N N . TYR A 1 76 ? 8.849 1.288 -14.563 1.00 92.31 76 TYR A N 1
ATOM 595 C CA . TYR A 1 76 ? 10.163 1.072 -15.162 1.00 92.31 76 TYR A CA 1
ATOM 596 C C . TYR A 1 76 ? 11.127 0.402 -14.175 1.00 92.31 76 TYR A C 1
ATOM 598 O O . TYR A 1 76 ? 11.247 0.821 -13.024 1.00 92.31 76 TYR A O 1
ATOM 606 N N . SER A 1 77 ? 11.836 -0.632 -14.625 1.00 92.12 77 SER A N 1
ATOM 607 C CA . SER A 1 77 ? 12.764 -1.430 -13.826 1.00 92.12 77 SER A CA 1
ATOM 608 C C . SER A 1 77 ? 14.142 -1.484 -14.475 1.00 92.12 77 SER A C 1
ATOM 610 O O . SER A 1 77 ? 14.325 -2.047 -15.551 1.00 92.12 77 SER A O 1
ATOM 612 N N . LEU A 1 78 ? 15.147 -0.959 -13.772 1.00 90.38 78 LEU A N 1
ATOM 613 C CA . LEU A 1 78 ? 16.545 -1.110 -14.184 1.00 90.38 78 LEU A CA 1
ATOM 614 C C . LEU A 1 78 ? 17.011 -2.567 -14.128 1.00 90.38 78 LEU A C 1
ATOM 616 O O . LEU A 1 78 ? 17.923 -2.934 -14.859 1.00 90.38 78 LEU A O 1
ATOM 620 N N . ASP A 1 79 ? 16.402 -3.394 -13.282 1.00 91.00 79 ASP A N 1
ATOM 621 C CA . ASP A 1 79 ? 16.756 -4.810 -13.208 1.00 91.00 79 ASP A CA 1
ATOM 622 C C . ASP A 1 79 ? 16.182 -5.584 -14.402 1.00 91.00 79 ASP A C 1
ATOM 624 O O . ASP A 1 79 ? 16.852 -6.473 -14.918 1.00 91.00 79 ASP A O 1
ATOM 628 N N . ASP A 1 80 ? 15.017 -5.182 -14.927 1.00 94.88 80 ASP A N 1
ATOM 629 C CA . ASP A 1 80 ? 14.514 -5.696 -16.211 1.00 94.88 80 ASP A CA 1
ATOM 630 C C . ASP A 1 80 ? 15.479 -5.348 -17.355 1.00 94.88 80 ASP A C 1
ATOM 632 O O . ASP A 1 80 ? 15.829 -6.229 -18.135 1.00 94.88 80 ASP A O 1
ATOM 636 N N . VAL A 1 81 ? 16.002 -4.113 -17.401 1.00 93.81 81 VAL A N 1
ATOM 637 C CA . VAL A 1 81 ? 17.022 -3.708 -18.393 1.00 93.81 81 VAL A CA 1
ATOM 638 C C . VAL A 1 81 ? 18.296 -4.549 -18.277 1.00 93.81 81 VAL A C 1
ATOM 640 O O . VAL A 1 81 ? 18.802 -5.040 -19.284 1.00 93.81 81 VAL A O 1
ATOM 643 N N . LYS A 1 82 ? 18.819 -4.750 -17.059 1.00 94.44 82 LYS A N 1
ATOM 644 C CA . LYS A 1 82 ? 20.019 -5.581 -16.831 1.00 94.44 82 LYS A CA 1
ATOM 645 C C . LYS A 1 82 ? 19.822 -7.025 -17.293 1.00 94.44 82 LYS A C 1
ATOM 647 O O . LYS A 1 82 ? 20.777 -7.645 -17.746 1.00 94.44 82 LYS A O 1
ATOM 652 N N . ASN A 1 83 ? 18.594 -7.532 -17.214 1.00 95.12 83 ASN A N 1
ATOM 653 C CA . ASN A 1 83 ? 18.221 -8.871 -17.664 1.00 95.12 83 ASN A CA 1
ATOM 654 C C . ASN A 1 83 ? 17.891 -8.939 -19.171 1.00 95.12 83 ASN A C 1
ATOM 656 O O . ASN A 1 83 ? 17.345 -9.938 -19.633 1.00 95.12 83 ASN A O 1
ATOM 660 N N . GLY A 1 84 ? 18.209 -7.894 -19.946 1.00 93.50 84 GLY A N 1
ATOM 661 C CA . GLY A 1 84 ? 17.989 -7.839 -21.396 1.00 93.50 84 GLY A CA 1
ATOM 662 C C . GLY A 1 84 ? 16.574 -7.423 -21.811 1.00 93.50 84 GLY A C 1
ATOM 663 O O . GLY A 1 84 ? 16.240 -7.478 -22.994 1.00 93.50 84 GLY A O 1
ATOM 664 N N . GLY A 1 85 ? 15.739 -7.012 -20.857 1.00 93.75 85 GLY A N 1
ATOM 665 C CA . GLY A 1 85 ? 14.418 -6.457 -21.105 1.00 93.75 85 GLY A CA 1
ATOM 666 C C . GLY A 1 85 ? 14.448 -4.985 -21.526 1.00 93.75 85 GLY A C 1
ATOM 667 O O . GLY A 1 85 ? 15.482 -4.324 -21.590 1.00 93.75 85 GLY A O 1
ATOM 668 N N . THR A 1 86 ? 13.262 -4.455 -21.810 1.00 93.94 86 THR A N 1
ATOM 669 C CA . THR A 1 86 ? 13.043 -3.064 -22.245 1.00 93.94 86 THR A CA 1
ATOM 670 C C . THR A 1 86 ? 12.954 -2.067 -21.089 1.00 93.94 86 THR A C 1
ATOM 672 O O . THR A 1 86 ? 12.800 -0.872 -21.315 1.00 93.94 86 THR A O 1
ATOM 675 N N . GLY A 1 87 ? 12.977 -2.540 -19.844 1.00 94.38 87 GLY A N 1
ATOM 676 C CA . GLY A 1 87 ? 12.765 -1.748 -18.637 1.00 94.38 87 GLY A CA 1
ATOM 677 C C . GLY A 1 87 ? 11.295 -1.537 -18.287 1.00 94.38 87 GLY A C 1
ATOM 678 O O . GLY A 1 87 ? 10.958 -1.467 -17.110 1.00 94.38 87 GLY A O 1
ATOM 679 N N . TYR A 1 88 ? 10.392 -1.503 -19.266 1.00 94.44 88 TYR A N 1
ATOM 680 C CA . TYR A 1 88 ? 8.960 -1.316 -19.023 1.00 94.44 88 TYR A CA 1
ATOM 681 C C . TYR A 1 88 ? 8.341 -2.535 -18.338 1.00 94.44 88 TYR A C 1
ATOM 683 O O . TYR A 1 88 ? 8.424 -3.648 -18.858 1.00 94.44 88 TYR A O 1
ATOM 691 N N . VAL A 1 89 ? 7.691 -2.319 -17.197 1.00 95.88 89 VAL A N 1
ATOM 692 C CA . VAL A 1 89 ? 7.008 -3.335 -16.377 1.00 95.88 89 VAL A CA 1
ATOM 693 C C . VAL A 1 89 ? 5.593 -2.851 -16.038 1.00 95.88 89 VAL A C 1
ATOM 695 O O . VAL A 1 89 ? 5.335 -1.647 -16.098 1.00 95.88 89 VAL A O 1
ATOM 698 N N . PRO A 1 90 ? 4.634 -3.739 -15.716 1.00 96.00 90 PRO A N 1
ATOM 699 C CA . PRO A 1 90 ? 3.277 -3.290 -15.430 1.00 96.00 90 PRO A CA 1
ATOM 700 C C . PRO A 1 90 ? 3.188 -2.429 -14.166 1.00 96.00 90 PRO A C 1
ATOM 702 O O . PRO A 1 90 ? 3.868 -2.694 -13.178 1.00 96.00 90 PRO A O 1
ATOM 705 N N . ILE A 1 91 ? 2.265 -1.465 -14.182 1.00 94.69 91 ILE A N 1
ATOM 706 C CA . ILE A 1 91 ? 1.767 -0.782 -12.983 1.00 94.69 91 ILE A CA 1
ATOM 707 C C . ILE A 1 91 ? 0.470 -1.481 -12.568 1.00 94.69 91 ILE A C 1
ATOM 709 O O . ILE A 1 91 ? -0.519 -1.474 -13.301 1.00 94.69 91 ILE A O 1
ATOM 713 N N . SER A 1 92 ? 0.494 -2.127 -11.408 1.00 94.06 92 SER A N 1
ATOM 714 C CA . SER A 1 92 ? -0.649 -2.815 -10.811 1.00 94.06 92 SER A CA 1
ATOM 715 C C . SER A 1 92 ? -1.475 -1.868 -9.944 1.00 94.06 92 SER A C 1
ATOM 717 O O . SER A 1 92 ? -0.925 -1.146 -9.114 1.00 94.06 92 SER A O 1
ATOM 719 N N . LEU A 1 93 ? -2.800 -1.942 -10.090 1.00 94.50 93 LEU A N 1
ATOM 720 C CA . LEU A 1 93 ? -3.786 -1.335 -9.185 1.00 94.50 93 LEU A CA 1
ATOM 721 C C . LEU A 1 93 ? -4.326 -2.351 -8.163 1.00 94.50 93 LEU A C 1
ATOM 723 O O . LEU A 1 93 ? -5.401 -2.165 -7.600 1.00 94.50 93 LEU A O 1
ATOM 727 N N . GLN A 1 94 ? -3.610 -3.457 -7.959 1.00 95.06 94 GLN A N 1
ATOM 728 C CA . GLN A 1 94 ? -3.998 -4.533 -7.053 1.00 95.06 94 GLN A CA 1
ATOM 729 C C . GLN A 1 94 ? -3.044 -4.575 -5.861 1.00 95.06 94 GLN A C 1
ATOM 731 O O . GLN A 1 94 ? -1.828 -4.458 -6.027 1.00 95.06 94 GLN A O 1
ATOM 736 N N . TYR A 1 95 ? -3.583 -4.834 -4.668 1.00 96.38 95 TYR A N 1
ATOM 737 C CA . TYR A 1 95 ? -2.812 -5.126 -3.451 1.00 96.38 95 TYR A CA 1
ATOM 738 C C . TYR A 1 95 ? -2.222 -6.546 -3.463 1.00 96.38 95 TYR A C 1
ATOM 740 O O . TYR A 1 95 ? -2.263 -7.273 -2.476 1.00 96.38 95 TYR A O 1
ATOM 748 N N . SER A 1 96 ? -1.701 -6.962 -4.610 1.00 96.31 96 SER A N 1
ATOM 749 C CA . SER A 1 96 ? -1.089 -8.260 -4.842 1.00 96.31 96 SER A CA 1
ATOM 750 C C . SER A 1 96 ? -0.092 -8.152 -5.985 1.00 96.31 96 SER A C 1
ATOM 752 O O . SER A 1 96 ? -0.207 -7.275 -6.847 1.00 96.31 96 SER A O 1
ATOM 754 N N . ASP A 1 97 ? 0.855 -9.083 -6.011 1.00 95.94 97 ASP A N 1
ATOM 755 C CA . ASP A 1 97 ? 1.780 -9.224 -7.129 1.00 95.94 97 ASP A CA 1
ATOM 756 C C . ASP A 1 97 ? 0.979 -9.496 -8.414 1.00 95.94 97 ASP A C 1
ATOM 758 O O . ASP A 1 97 ? -0.091 -10.117 -8.386 1.00 95.94 97 ASP A O 1
ATOM 762 N N . TYR A 1 98 ? 1.462 -8.979 -9.541 1.00 96.62 98 TYR A N 1
ATOM 763 C CA . TYR A 1 98 ? 0.697 -8.954 -10.785 1.00 96.62 98 TYR A CA 1
ATOM 764 C C . TYR A 1 98 ? 1.555 -9.337 -11.982 1.00 96.62 98 TYR A C 1
ATOM 766 O O . TYR A 1 98 ? 2.668 -8.843 -12.134 1.00 96.62 98 TYR A O 1
ATOM 774 N N . THR A 1 99 ? 0.987 -10.154 -12.871 1.00 97.81 99 THR A N 1
ATOM 775 C CA . THR A 1 99 ? 1.559 -10.491 -14.179 1.00 97.81 99 THR A CA 1
ATOM 776 C C . THR A 1 99 ? 0.650 -9.971 -15.283 1.00 97.81 99 THR A C 1
ATOM 778 O O . THR A 1 99 ? -0.533 -10.315 -15.346 1.00 97.81 99 THR A O 1
ATOM 781 N N . ALA A 1 100 ? 1.207 -9.191 -16.205 1.00 97.25 100 ALA A N 1
ATOM 782 C CA . ALA A 1 100 ? 0.461 -8.600 -17.306 1.00 97.25 100 ALA A CA 1
ATOM 783 C C . ALA A 1 100 ? 0.206 -9.603 -18.435 1.00 97.25 100 ALA A C 1
ATOM 785 O O . ALA A 1 100 ? 0.931 -9.640 -19.422 1.00 97.25 100 ALA A O 1
ATOM 786 N N . ARG A 1 101 ? -0.846 -10.414 -18.298 1.00 96.69 101 ARG A N 1
ATOM 787 C CA . ARG A 1 101 ? -1.208 -11.451 -19.286 1.00 96.69 101 ARG A CA 1
ATOM 788 C C . ARG A 1 101 ? -2.020 -10.936 -20.475 1.00 96.69 101 ARG A C 1
ATOM 790 O O . ARG A 1 101 ? -2.088 -11.606 -21.496 1.00 96.69 101 ARG A O 1
ATOM 797 N N . MET A 1 102 ? -2.666 -9.781 -20.322 1.00 95.25 102 MET A N 1
ATOM 798 C CA . MET A 1 102 ? -3.532 -9.181 -21.349 1.00 95.25 102 MET A CA 1
ATOM 799 C C . MET A 1 102 ? -2.953 -7.888 -21.935 1.00 95.25 102 MET A C 1
ATOM 801 O O . MET A 1 102 ? -3.660 -7.127 -22.596 1.00 95.25 102 MET A O 1
ATOM 805 N N . ALA A 1 103 ? -1.675 -7.598 -21.673 1.00 95.00 103 ALA A N 1
ATOM 806 C CA . ALA A 1 103 ? -1.016 -6.465 -22.305 1.00 95.00 103 ALA A CA 1
ATOM 807 C C . ALA A 1 103 ? -0.723 -6.780 -23.777 1.00 95.00 103 ALA A C 1
ATOM 809 O O . ALA A 1 103 ? -0.597 -7.933 -24.184 1.00 95.00 103 ALA A O 1
ATOM 810 N N . ARG A 1 104 ? -0.610 -5.740 -24.603 1.00 95.25 104 ARG A N 1
ATOM 811 C CA . ARG A 1 104 ? -0.336 -5.918 -26.035 1.00 95.25 104 ARG A CA 1
ATOM 812 C C . ARG A 1 104 ? 1.063 -6.469 -26.226 1.00 95.25 104 ARG A C 1
ATOM 814 O O . ARG A 1 104 ? 2.000 -5.928 -25.649 1.00 95.25 104 ARG A O 1
ATOM 821 N N . THR A 1 105 ? 1.220 -7.462 -27.094 1.00 94.88 105 THR A N 1
ATOM 822 C CA . THR A 1 105 ? 2.538 -7.981 -27.496 1.00 94.88 105 THR A CA 1
ATOM 823 C C . THR A 1 105 ? 3.412 -6.900 -28.141 1.00 94.88 105 THR A C 1
ATOM 825 O O . THR A 1 105 ? 4.628 -6.913 -27.970 1.00 94.88 105 THR A O 1
ATOM 828 N N . GLN A 1 106 ? 2.798 -5.930 -28.826 1.00 94.50 106 GLN A N 1
ATOM 829 C CA . GLN A 1 106 ? 3.482 -4.791 -29.432 1.00 94.50 106 GLN A CA 1
ATOM 830 C C . GLN A 1 106 ? 2.916 -3.460 -28.918 1.00 94.50 106 GLN A C 1
ATOM 832 O O . GLN A 1 106 ? 1.701 -3.265 -28.862 1.00 94.50 106 GLN A O 1
ATOM 837 N N . SER A 1 107 ? 3.809 -2.547 -28.533 1.00 91.94 107 SER A N 1
ATOM 838 C CA . SER A 1 107 ? 3.473 -1.166 -28.170 1.00 91.94 107 SER A CA 1
ATOM 839 C C . SER A 1 107 ? 2.858 -0.419 -29.354 1.00 91.94 107 SER A C 1
ATOM 841 O O . SER A 1 107 ? 3.387 -0.474 -30.460 1.00 91.94 107 SER A O 1
ATOM 843 N N . ILE A 1 108 ? 1.776 0.326 -29.104 1.00 90.44 108 ILE A N 1
ATOM 844 C CA . ILE A 1 108 ? 1.173 1.228 -30.102 1.00 90.44 108 ILE A CA 1
ATOM 845 C C . ILE A 1 108 ? 2.010 2.502 -30.242 1.00 90.44 108 ILE A C 1
ATOM 847 O O . ILE A 1 108 ? 2.189 3.010 -31.341 1.00 90.44 108 ILE A O 1
ATOM 851 N N . ALA A 1 109 ? 2.534 3.009 -29.125 1.00 83.75 109 ALA A N 1
ATOM 852 C CA . ALA A 1 109 ? 3.271 4.269 -29.086 1.00 83.75 109 ALA A CA 1
ATOM 853 C C . ALA A 1 109 ? 4.693 4.161 -29.663 1.00 83.75 109 ALA A C 1
ATOM 855 O O . ALA A 1 109 ? 5.394 5.164 -29.727 1.00 83.75 109 ALA A O 1
ATOM 856 N N . GLY A 1 110 ? 5.137 2.961 -30.053 1.00 85.00 110 GLY A N 1
ATOM 857 C CA . GLY A 1 110 ? 6.514 2.745 -30.479 1.00 85.00 110 GLY A CA 1
ATOM 858 C C . GLY A 1 110 ? 7.506 2.912 -29.322 1.00 85.00 110 GLY A C 1
ATOM 859 O O . GLY A 1 110 ? 7.187 2.584 -28.170 1.00 85.00 110 GLY A O 1
ATOM 860 N N . GLY A 1 111 ? 8.697 3.409 -29.663 1.00 84.12 111 GLY A N 1
ATOM 861 C CA . GLY A 1 111 ? 9.760 3.807 -28.740 1.00 84.12 111 GLY A CA 1
ATOM 862 C C . GLY A 1 111 ? 10.093 5.294 -28.871 1.00 84.12 111 GLY A C 1
ATOM 863 O O . GLY A 1 111 ? 9.598 5.979 -29.765 1.00 84.12 111 GLY A O 1
ATOM 864 N N . ASP A 1 112 ? 10.922 5.787 -27.962 1.00 88.38 112 ASP A N 1
ATOM 865 C CA . ASP A 1 112 ? 11.467 7.149 -27.987 1.00 88.38 112 ASP A CA 1
ATOM 866 C C . ASP A 1 112 ? 12.775 7.213 -28.808 1.00 88.38 112 ASP A C 1
ATOM 868 O O . ASP A 1 112 ? 13.469 6.199 -28.899 1.00 88.38 112 ASP A O 1
ATOM 872 N N . PRO A 1 113 ? 13.149 8.365 -29.406 1.00 89.69 113 PRO A N 1
ATOM 873 C CA . PRO A 1 113 ? 14.393 8.503 -30.174 1.00 89.69 113 PRO A CA 1
ATOM 874 C C . PRO A 1 113 ? 15.682 8.122 -29.426 1.00 89.69 113 PRO A C 1
ATOM 876 O O . PRO A 1 113 ? 16.686 7.813 -30.067 1.00 89.69 113 PRO A O 1
ATOM 879 N N . PHE A 1 114 ? 15.678 8.143 -28.092 1.00 89.88 114 PHE A N 1
ATOM 880 C CA . PHE A 1 114 ? 16.799 7.729 -27.246 1.00 89.88 114 PHE A CA 1
ATOM 881 C C . PHE A 1 114 ? 16.778 6.230 -26.894 1.00 89.88 114 PHE A C 1
ATOM 883 O O . PHE A 1 114 ? 17.729 5.721 -26.295 1.00 89.88 114 PHE A O 1
ATOM 890 N N . GLU A 1 115 ? 15.731 5.495 -27.274 1.00 91.06 115 GLU A N 1
ATOM 891 C CA . GLU A 1 115 ? 15.634 4.047 -27.101 1.00 91.06 115 GLU A CA 1
ATOM 892 C C . GLU A 1 115 ? 16.126 3.305 -28.348 1.00 91.06 115 GLU A C 1
ATOM 894 O O . GLU A 1 115 ? 15.862 3.677 -29.488 1.00 91.06 115 GLU A O 1
ATOM 899 N N . LYS A 1 116 ? 16.810 2.177 -28.138 1.00 91.06 116 LYS A N 1
ATOM 900 C CA . LYS A 1 116 ? 17.270 1.300 -29.233 1.00 91.06 116 LYS A CA 1
ATOM 901 C C . LYS A 1 116 ? 16.205 0.296 -29.691 1.00 91.06 116 LYS A C 1
ATOM 903 O O . LYS A 1 116 ? 16.499 -0.598 -30.479 1.00 91.06 116 LYS A O 1
ATOM 908 N N . PHE A 1 117 ? 14.989 0.395 -29.160 1.00 91.88 117 PHE A N 1
ATOM 909 C CA . PHE A 1 117 ? 13.877 -0.505 -29.439 1.00 91.88 117 PHE A CA 1
ATOM 910 C C . PHE A 1 117 ? 12.586 0.292 -29.606 1.00 91.88 117 PHE A C 1
ATOM 912 O O . PHE A 1 117 ? 12.407 1.345 -29.009 1.00 91.88 117 PHE A O 1
ATOM 919 N N . ILE A 1 118 ? 11.656 -0.257 -30.386 1.00 93.19 118 ILE A N 1
ATOM 920 C CA . ILE A 1 118 ? 10.351 0.368 -30.651 1.00 93.19 118 ILE A CA 1
ATOM 921 C C . ILE A 1 118 ? 9.199 -0.312 -29.904 1.00 93.19 118 ILE A C 1
ATOM 923 O O . ILE A 1 118 ? 8.048 0.088 -30.033 1.00 93.19 118 ILE A O 1
ATOM 927 N N . ASN A 1 119 ? 9.471 -1.382 -29.152 1.00 94.44 119 ASN A N 1
ATOM 928 C CA . ASN A 1 119 ? 8.432 -2.144 -28.470 1.00 94.44 119 ASN A CA 1
ATOM 929 C C . ASN A 1 119 ? 8.535 -2.012 -26.946 1.00 94.44 119 ASN A C 1
ATOM 931 O O . ASN A 1 119 ? 9.254 -2.761 -26.299 1.00 94.44 119 ASN A O 1
ATOM 935 N N . ARG A 1 120 ? 7.743 -1.110 -26.364 1.00 94.88 120 ARG A N 1
ATOM 936 C CA . ARG A 1 120 ? 7.596 -0.922 -24.907 1.00 94.88 120 ARG A CA 1
ATOM 937 C C . ARG A 1 120 ? 6.633 -1.907 -24.234 1.00 94.88 120 ARG A C 1
ATOM 939 O O . ARG A 1 120 ? 6.135 -1.644 -23.141 1.00 94.88 120 ARG A O 1
ATOM 946 N N . SER A 1 121 ? 6.310 -3.020 -24.893 1.00 94.81 121 SER A N 1
ATOM 947 C CA . SER A 1 121 ? 5.428 -4.027 -24.310 1.00 94.81 121 SER A CA 1
ATOM 948 C C . SER A 1 121 ? 5.989 -4.561 -22.990 1.00 94.81 121 SER A C 1
ATOM 950 O O . SER A 1 121 ? 7.173 -4.875 -22.863 1.00 94.81 121 SER A O 1
ATOM 952 N N . TYR A 1 122 ? 5.090 -4.698 -22.021 1.00 95.62 122 TYR A N 1
ATOM 953 C CA . TYR A 1 122 ? 5.311 -5.398 -20.761 1.00 95.62 122 TYR A CA 1
ATOM 954 C C . TYR A 1 122 ? 4.476 -6.687 -20.684 1.00 95.62 122 TYR A C 1
ATOM 956 O O . TYR A 1 122 ? 4.246 -7.218 -19.598 1.00 95.62 122 TYR A O 1
ATOM 964 N N . ASN A 1 123 ? 3.992 -7.192 -21.826 1.00 96.69 123 ASN A N 1
ATOM 965 C CA . ASN A 1 123 ? 3.233 -8.437 -21.876 1.00 96.69 123 ASN A CA 1
ATOM 966 C C . ASN A 1 123 ? 4.061 -9.607 -21.333 1.00 96.69 123 ASN A C 1
ATOM 968 O O . ASN A 1 123 ? 5.233 -9.758 -21.665 1.00 96.69 123 ASN A O 1
ATOM 972 N N . GLY A 1 124 ? 3.448 -10.408 -20.467 1.00 96.88 124 GLY A N 1
ATOM 973 C CA . GLY A 1 124 ? 4.092 -11.515 -19.764 1.00 96.88 124 GLY A CA 1
ATOM 974 C C . GLY A 1 124 ? 5.001 -11.109 -18.599 1.00 96.88 124 GLY A C 1
ATOM 975 O O . GLY A 1 124 ? 5.425 -11.987 -17.850 1.00 96.88 124 GLY A O 1
ATOM 976 N N . LYS A 1 125 ? 5.279 -9.815 -18.393 1.00 97.25 125 LYS A N 1
ATOM 977 C CA . LYS A 1 125 ? 6.118 -9.353 -17.278 1.00 97.25 125 LYS A CA 1
ATOM 978 C C . LYS A 1 125 ? 5.325 -9.256 -15.976 1.00 97.25 125 LYS A C 1
ATOM 980 O O . LYS A 1 125 ? 4.106 -9.057 -15.986 1.00 97.25 125 LYS A O 1
ATOM 985 N N . SER A 1 126 ? 6.043 -9.352 -14.859 1.00 96.56 126 SER A N 1
ATOM 986 C CA . SER A 1 126 ? 5.484 -9.276 -13.508 1.00 96.56 126 SER A CA 1
ATOM 987 C C . SER A 1 126 ? 6.009 -8.071 -12.729 1.00 96.56 126 SER A C 1
ATOM 989 O O . SER A 1 126 ? 7.105 -7.584 -12.994 1.00 96.56 126 SER A O 1
ATOM 991 N N . THR A 1 127 ? 5.229 -7.620 -11.748 1.00 95.50 127 THR A N 1
ATOM 992 C CA . THR A 1 127 ? 5.631 -6.634 -10.739 1.00 95.50 127 THR A CA 1
ATOM 993 C C . THR A 1 127 ? 5.171 -7.074 -9.347 1.00 95.50 127 THR A C 1
ATOM 995 O O . THR A 1 127 ? 4.192 -7.815 -9.212 1.00 95.50 127 THR A O 1
ATOM 998 N N . THR A 1 128 ? 5.868 -6.594 -8.321 1.00 94.31 128 THR A N 1
ATOM 999 C CA . THR A 1 128 ? 5.551 -6.828 -6.908 1.00 94.31 128 THR A CA 1
ATOM 1000 C C . THR A 1 128 ? 4.870 -5.592 -6.338 1.00 94.31 128 THR A C 1
ATOM 1002 O O . THR A 1 128 ? 5.378 -4.482 -6.503 1.00 94.31 128 THR A O 1
ATOM 1005 N N . THR A 1 129 ? 3.759 -5.771 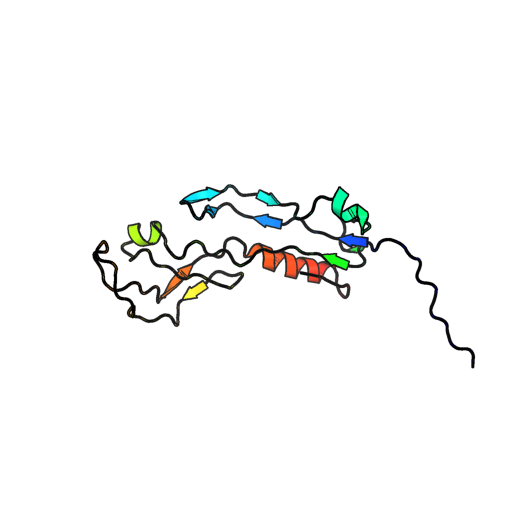-5.622 1.00 95.69 129 THR A N 1
ATOM 1006 C CA . THR A 1 129 ? 3.117 -4.657 -4.907 1.00 95.69 129 THR A CA 1
ATOM 1007 C C . THR A 1 129 ? 3.700 -4.544 -3.503 1.00 95.69 129 THR A C 1
ATOM 1009 O O . THR A 1 129 ? 3.489 -5.411 -2.653 1.00 95.69 129 THR A O 1
ATOM 1012 N N . VAL A 1 130 ? 4.420 -3.452 -3.249 1.00 95.69 130 VAL A N 1
ATOM 1013 C CA . VAL A 1 130 ? 5.143 -3.173 -1.999 1.00 95.69 130 VAL A CA 1
ATOM 1014 C C . VAL A 1 130 ? 4.200 -3.185 -0.799 1.00 95.69 130 VAL A C 1
ATOM 1016 O O . VAL A 1 130 ? 4.480 -3.828 0.209 1.00 95.69 130 VAL A O 1
ATOM 1019 N N . ASN A 1 131 ? 3.061 -2.501 -0.912 1.00 96.25 131 ASN A N 1
ATOM 1020 C CA . ASN A 1 131 ? 2.096 -2.343 0.171 1.00 96.25 131 ASN A CA 1
ATOM 1021 C C . ASN A 1 131 ? 0.958 -3.370 0.139 1.00 96.25 131 ASN A C 1
ATOM 1023 O O . ASN A 1 131 ? -0.130 -3.085 0.630 1.00 96.25 131 ASN A O 1
ATOM 1027 N N . LYS A 1 132 ? 1.184 -4.585 -0.379 1.00 96.81 132 LYS A N 1
ATOM 1028 C CA . LYS A 1 132 ? 0.181 -5.667 -0.283 1.00 96.81 132 LYS A CA 1
ATOM 1029 C C . LYS A 1 132 ? -0.269 -5.944 1.160 1.00 96.81 132 LYS A C 1
ATOM 1031 O O . LYS A 1 132 ? -1.437 -6.241 1.393 1.00 96.81 132 LYS A O 1
ATOM 1036 N N . GLY A 1 133 ? 0.624 -5.706 2.125 1.00 97.19 133 GLY A N 1
ATOM 1037 C CA . GLY A 1 133 ? 0.332 -5.790 3.557 1.00 97.19 133 GLY A CA 1
ATOM 1038 C C . GLY A 1 133 ? -0.763 -4.834 4.053 1.00 97.19 133 GLY A C 1
ATOM 1039 O O . GLY A 1 133 ? -1.369 -5.109 5.083 1.00 97.19 133 GLY A O 1
ATOM 1040 N N . ASP A 1 134 ? -1.080 -3.755 3.326 1.00 97.81 134 ASP A N 1
ATOM 1041 C CA . ASP A 1 134 ? -2.226 -2.896 3.655 1.00 97.81 134 ASP A CA 1
ATOM 1042 C C . ASP A 1 134 ? -3.551 -3.670 3.528 1.00 97.81 134 ASP A C 1
ATOM 1044 O O . ASP A 1 134 ? -4.430 -3.555 4.381 1.00 97.81 134 ASP A O 1
ATOM 1048 N N . MET A 1 135 ? -3.687 -4.518 2.502 1.00 97.62 135 MET A N 1
ATOM 1049 C CA . MET A 1 135 ? -4.871 -5.366 2.341 1.00 97.62 135 MET A CA 1
ATOM 1050 C C . MET A 1 135 ? -4.904 -6.483 3.390 1.00 97.62 135 MET A C 1
ATOM 1052 O O . MET A 1 135 ? -5.961 -6.759 3.963 1.00 97.62 135 MET A O 1
ATOM 1056 N N . ASP A 1 136 ? -3.750 -7.073 3.715 1.00 97.69 136 ASP A N 1
ATOM 1057 C CA . ASP A 1 136 ? -3.647 -8.041 4.815 1.00 97.69 136 ASP A CA 1
ATOM 1058 C C . ASP A 1 136 ? -4.082 -7.414 6.151 1.00 97.69 136 ASP A C 1
ATOM 1060 O O . ASP A 1 136 ? -4.764 -8.056 6.960 1.00 97.69 136 ASP A O 1
ATOM 1064 N N . LEU A 1 137 ? -3.756 -6.137 6.375 1.00 98.31 137 LEU A N 1
ATOM 1065 C CA . LEU A 1 137 ? -4.170 -5.379 7.553 1.00 98.31 137 LEU A CA 1
ATOM 1066 C C . LEU A 1 137 ? -5.688 -5.173 7.606 1.00 98.31 137 LEU A C 1
ATOM 1068 O O . LEU A 1 137 ? -6.297 -5.384 8.657 1.00 98.31 137 LEU A O 1
ATOM 1072 N N . VAL A 1 138 ? -6.319 -4.817 6.483 1.00 98.25 138 VAL A N 1
ATOM 1073 C CA . VAL A 1 138 ? -7.785 -4.701 6.385 1.00 98.25 138 VAL A CA 1
ATOM 1074 C C . VAL A 1 138 ? -8.453 -6.045 6.690 1.00 98.25 138 VAL A C 1
ATOM 1076 O O . VAL A 1 138 ? -9.357 -6.115 7.527 1.00 98.25 138 VAL A O 1
ATOM 1079 N N . ILE A 1 139 ? -7.983 -7.132 6.069 1.00 98.31 139 ILE A N 1
ATOM 1080 C CA . ILE A 1 139 ? -8.553 -8.478 6.235 1.00 98.31 139 ILE A CA 1
ATOM 1081 C C . ILE A 1 139 ? -8.399 -8.964 7.681 1.00 98.31 139 ILE A C 1
ATOM 1083 O O . ILE A 1 139 ? -9.356 -9.467 8.278 1.00 98.31 139 ILE A O 1
ATOM 1087 N N . SER A 1 140 ? -7.206 -8.825 8.261 1.00 98.38 140 SER A N 1
ATOM 1088 C CA . SER A 1 140 ? -6.929 -9.243 9.640 1.00 98.38 140 SER A CA 1
ATOM 1089 C C . SER A 1 140 ? -7.705 -8.408 10.660 1.00 98.38 140 SER A C 1
ATOM 1091 O O . SER A 1 140 ? -8.288 -8.973 11.589 1.00 98.38 140 SER A O 1
ATOM 1093 N N . THR A 1 141 ? -7.828 -7.095 10.445 1.00 98.50 141 THR A N 1
ATOM 1094 C CA . THR A 1 141 ? -8.640 -6.217 11.299 1.00 98.50 141 THR A CA 1
ATOM 1095 C C . THR A 1 141 ? -10.120 -6.572 11.208 1.00 98.50 141 THR A C 1
ATOM 1097 O O . THR A 1 141 ? -10.787 -6.674 12.239 1.00 98.50 141 THR A O 1
ATOM 1100 N N . ARG A 1 142 ? -10.647 -6.852 10.006 1.00 98.38 142 ARG A N 1
ATOM 1101 C CA . ARG A 1 142 ? -12.035 -7.309 9.840 1.00 98.38 142 ARG A CA 1
ATOM 1102 C C . ARG A 1 142 ? -12.305 -8.596 10.610 1.00 98.38 142 ARG A C 1
ATOM 1104 O O . ARG A 1 142 ? -13.321 -8.685 11.297 1.00 98.38 142 ARG A O 1
ATOM 1111 N N . LYS A 1 143 ? -11.386 -9.562 10.550 1.00 98.38 143 LYS A N 1
ATOM 1112 C CA . LYS A 1 143 ? -11.480 -10.802 11.335 1.00 98.38 143 LYS A CA 1
ATOM 1113 C C . LYS A 1 143 ? -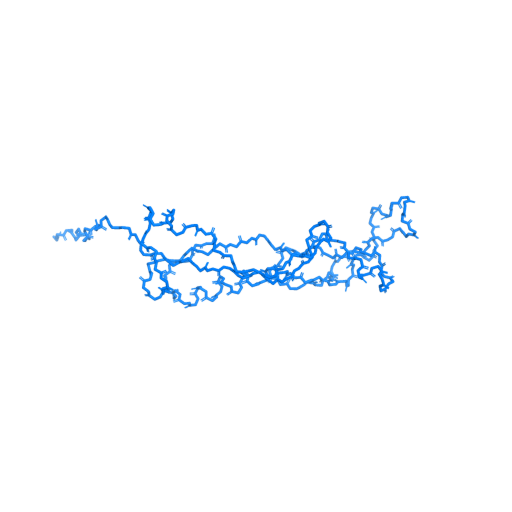11.475 -10.517 12.842 1.00 98.38 143 LYS A C 1
ATOM 1115 O O . LYS A 1 143 ? -12.312 -11.059 13.556 1.00 98.38 143 LYS A O 1
ATOM 1120 N N . ALA A 1 144 ? -10.589 -9.643 13.323 1.00 98.19 144 ALA A N 1
ATOM 1121 C CA . ALA A 1 144 ? -10.478 -9.305 14.745 1.00 98.19 144 ALA A CA 1
ATOM 1122 C C . ALA A 1 144 ? -11.684 -8.512 15.295 1.00 98.19 144 ALA A C 1
ATOM 1124 O O . ALA A 1 144 ? -12.066 -8.680 16.456 1.00 98.19 144 ALA A O 1
ATOM 1125 N N . MET A 1 145 ? -12.306 -7.664 14.471 1.00 98.19 145 MET A N 1
ATOM 1126 C CA . MET A 1 145 ? -13.484 -6.875 14.853 1.00 98.19 145 MET A CA 1
ATOM 1127 C C . MET A 1 145 ? -14.788 -7.687 14.835 1.00 98.19 145 MET A C 1
ATOM 1129 O O . MET A 1 145 ? -15.748 -7.307 15.514 1.00 98.19 145 MET A O 1
ATOM 1133 N N . GLY A 1 146 ? -14.832 -8.813 14.116 1.00 96.94 146 GLY A N 1
ATOM 1134 C CA . GLY A 1 146 ? -16.039 -9.624 13.962 1.00 96.94 146 GLY A CA 1
ATOM 1135 C C . GLY A 1 146 ? -17.138 -8.837 13.246 1.00 96.94 146 GLY A C 1
ATOM 1136 O O . GLY A 1 146 ? -16.912 -8.281 12.175 1.00 96.94 146 GLY A O 1
ATOM 1137 N N . ASN A 1 147 ? -18.328 -8.746 13.846 1.00 96.75 147 ASN A N 1
ATOM 1138 C CA . ASN A 1 147 ? -19.452 -8.000 13.264 1.00 96.75 147 ASN A CA 1
ATOM 1139 C C . ASN A 1 147 ? -19.338 -6.477 13.419 1.00 96.75 147 ASN A C 1
ATOM 1141 O O . ASN A 1 147 ? -20.126 -5.750 12.817 1.00 96.75 147 ASN A O 1
ATOM 1145 N N . ARG A 1 148 ? -18.368 -5.978 14.195 1.00 97.88 148 ARG A N 1
ATOM 1146 C CA . ARG A 1 148 ? -18.212 -4.539 14.429 1.00 97.88 148 ARG A CA 1
ATOM 1147 C C . ARG A 1 148 ? -17.685 -3.812 13.184 1.00 97.88 148 ARG A C 1
ATOM 1149 O O . ARG A 1 148 ? -16.989 -4.433 12.372 1.00 97.88 148 ARG A O 1
ATOM 1156 N N . PRO A 1 149 ? -18.009 -2.519 13.008 1.00 98.31 149 PRO A N 1
ATOM 1157 C CA . PRO A 1 149 ? -17.609 -1.766 11.827 1.00 98.31 149 PRO A CA 1
ATOM 1158 C C . PRO A 1 149 ? -16.089 -1.669 11.667 1.00 98.31 149 PRO A C 1
ATOM 1160 O O . PRO A 1 149 ? -15.356 -1.458 12.636 1.00 98.31 149 PRO A O 1
ATOM 1163 N N . VAL A 1 150 ? -15.641 -1.776 10.418 1.00 98.50 150 VAL A N 1
ATOM 1164 C CA . VAL A 1 150 ? -14.282 -1.447 9.982 1.00 98.50 150 VAL A CA 1
ATOM 1165 C C . VAL A 1 150 ? -14.412 -0.4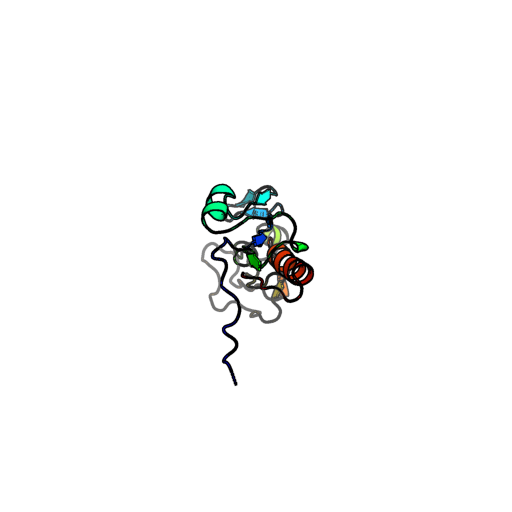08 8.880 1.00 98.50 150 VAL A C 1
ATOM 1167 O O . VAL A 1 150 ? -15.096 -0.656 7.890 1.00 98.50 150 VAL A O 1
ATOM 1170 N N . ILE A 1 151 ? -13.793 0.748 9.088 1.00 98.19 151 ILE A N 1
ATOM 1171 C CA . ILE A 1 151 ? -13.742 1.859 8.138 1.00 98.19 151 ILE A CA 1
ATOM 1172 C C . ILE A 1 151 ? -12.348 1.854 7.514 1.00 98.19 151 ILE A C 1
ATOM 1174 O O . ILE A 1 151 ? -11.366 1.691 8.242 1.00 98.19 151 ILE A O 1
ATOM 1178 N N . VAL A 1 152 ? -12.279 2.001 6.193 1.00 96.44 152 VAL A N 1
ATOM 1179 C CA . VAL A 1 152 ? -11.041 2.033 5.403 1.00 96.44 152 VAL A CA 1
ATOM 1180 C C . VAL A 1 152 ? -11.001 3.330 4.614 1.00 96.44 152 VAL A C 1
ATOM 1182 O O . VAL A 1 152 ? -12.044 3.632 3.992 1.00 96.44 152 VAL A O 1
#

Secondary structure (DSSP, 8-state):
------------PPEEE-PPEEE--EE-TTSPEEPPEEE-SS-HHHHTTTSEEES-GGG-SEEE---------SSB-HHHHHTTS-SB-----SSS-EE-SSS-SS-SS---TT-S-S----TT-EE--TTHHHHHHHHHHHHHHTTS-EE-

Sequence (152 aa):
MPIRIGESLIMGKKKVYIPNRYMPSYRGFWGNTIEAKNISPVNRQLASRYFTVVDNPKEADLAIVFIESPNSGSGYSLDDVKNGGTGYVPISLQYSDYTARMARTQSIAGGDPFEKFINRSYNGKSTTTVNKGDMDLVISTRKAMGNRPVIV

Organism: NCBI:txid278208

Radius of gyration: 22.81 Å; chains: 1; bounding box: 69×26×57 Å

Foldseek 3Di:
DDDPPPDDDPPDFFEEEEDWAWFDWDQDQVRDIDHIDTGRPDDPVVVVVRHNYDHALVRGLEYEQDDDFWPQYDQFAPVCVVVVHPRGADDDRDLAKDFQQPWDPADPQFDDPPDPGGGSTNHRHITGGRRSRSVVVQVVSCVRNPPHYYHD

pLDDT: mean 91.22, std 13.06, range [39.94, 98.56]